Protein AF-A0A0A6RIS5-F1 (afdb_monomer_lite)

Sequence (150 aa):
MKQKAALCVELEQAETVDGLSTVQAAWAEIPPLENADLEAVIEQRFQQACTGDPKLSGEALKNKENLCLRLEILAGIDSPPDAAKARLAYQVARLSAAMGGGDIEESREPQVEAEEIEQSWYLSGAAPSDQTARLEQRFRKACEAFYLRK

Radius of gyration: 16.93 Å; chains: 1; bounding box: 40×28×46 Å

Organism: NCBI:txid1003181

pLDDT: mean 84.95, std 10.78, range [45.94, 94.75]

Secondary structure (DSSP, 8-state):
-HHHHHHHHHHHH-SS-TTHHHHHHHHHHSPPPSSHHHHHHHHHHHHHHHTT-----HHHHHHHHHHHHHHHHHHTPPPPGGGHHHHHHHHHHHHHHHHTTS---TT--HHHHHHHHHHHHHHSPPPPHHHHHHHHHHHHHHHHHHHHT-

Foldseek 3Di:
DVQLLVLLQCLLQDPDCVCVVVSVVSNVPDDADPDPVLSVLSVVSSVCSNVPPNCLDVVLVVLLLVLLLLLCVLLVHDDPPVCPVVNVVVVVVLVVCVVVPDPRVPPPPSVNVNVVSVSSNSSRHHHHPVCRVVSVVSNVVSVVSNVVVD

Structure (mmCIF, N/CA/C/O backbone):
data_AF-A0A0A6RIS5-F1
#
_entry.id   AF-A0A0A6RIS5-F1
#
loop_
_atom_site.group_PDB
_atom_site.id
_atom_site.type_symbol
_atom_site.label_atom_id
_atom_site.label_alt_id
_atom_site.label_comp_id
_atom_site.label_asym_id
_atom_site.label_entity_id
_atom_site.label_seq_id
_atom_site.pdbx_PDB_ins_code
_atom_site.Cartn_x
_atom_site.Cartn_y
_atom_site.Cartn_z
_atom_site.occupancy
_atom_site.B_iso_or_equiv
_atom_site.auth_seq_id
_atom_site.auth_comp_id
_atom_site.auth_asym_id
_atom_site.auth_atom_id
_atom_site.pdbx_PDB_model_num
ATOM 1 N N . MET A 1 1 ? 5.938 0.408 10.611 1.00 84.94 1 MET A N 1
ATOM 2 C CA . MET A 1 1 ? 4.963 1.026 9.678 1.00 84.94 1 MET A CA 1
ATOM 3 C C . MET A 1 1 ? 3.866 0.057 9.235 1.00 84.94 1 MET A C 1
ATOM 5 O O . MET A 1 1 ? 2.700 0.365 9.433 1.00 84.94 1 MET A O 1
ATOM 9 N N . LYS A 1 2 ? 4.209 -1.132 8.714 1.00 88.00 2 LYS A N 1
ATOM 10 C CA . LYS A 1 2 ? 3.240 -2.143 8.245 1.00 88.00 2 LYS A CA 1
ATOM 11 C C . LYS A 1 2 ? 2.093 -2.462 9.219 1.00 88.00 2 LYS A C 1
ATOM 13 O O . LYS A 1 2 ? 0.946 -2.482 8.797 1.00 88.00 2 LYS A O 1
ATOM 18 N N . GLN A 1 3 ? 2.393 -2.691 10.502 1.00 89.31 3 GLN A N 1
ATOM 19 C CA . GLN A 1 3 ? 1.370 -2.997 11.518 1.00 89.31 3 GLN A CA 1
ATOM 20 C C . GLN A 1 3 ? 0.378 -1.841 11.711 1.00 89.31 3 GLN A C 1
ATOM 22 O O . GLN A 1 3 ? -0.824 -2.064 11.661 1.00 89.31 3 GLN A O 1
ATOM 27 N N . LYS A 1 4 ? 0.872 -0.600 11.830 1.00 90.94 4 LYS A N 1
ATOM 28 C CA . LYS A 1 4 ? 0.031 0.607 11.907 1.00 90.94 4 LYS A CA 1
ATOM 29 C C . LYS A 1 4 ? -0.884 0.736 10.687 1.00 90.94 4 LYS A C 1
ATOM 31 O O . LYS A 1 4 ? -2.080 0.948 10.828 1.00 90.94 4 LYS A O 1
ATOM 36 N N . ALA A 1 5 ? -0.336 0.535 9.490 1.00 89.50 5 ALA A N 1
ATOM 37 C CA . ALA A 1 5 ? -1.111 0.615 8.255 1.00 89.50 5 ALA A CA 1
ATOM 38 C C . ALA A 1 5 ? -2.209 -0.457 8.168 1.00 89.50 5 ALA A C 1
ATOM 40 O O . ALA A 1 5 ? -3.272 -0.166 7.628 1.00 89.50 5 ALA A O 1
ATOM 41 N N . ALA A 1 6 ? -1.971 -1.663 8.697 1.00 89.38 6 ALA A N 1
ATOM 42 C CA . ALA A 1 6 ? -2.976 -2.725 8.749 1.00 89.38 6 ALA A CA 1
ATOM 43 C C . ALA A 1 6 ? -4.167 -2.331 9.635 1.00 89.38 6 ALA A C 1
ATOM 45 O O . ALA A 1 6 ? -5.303 -2.424 9.183 1.00 89.38 6 ALA A O 1
ATOM 46 N N . LEU A 1 7 ? -3.907 -1.769 10.823 1.00 90.19 7 LEU A N 1
ATOM 47 C CA . LEU A 1 7 ? -4.963 -1.257 11.706 1.00 90.19 7 LEU A CA 1
ATOM 48 C C . LEU A 1 7 ? -5.786 -0.144 11.039 1.00 90.19 7 LEU A C 1
ATOM 50 O O . LEU A 1 7 ? -7.007 -0.120 11.171 1.00 90.19 7 LEU A O 1
ATOM 54 N N . CYS A 1 8 ? -5.144 0.753 10.279 1.00 89.31 8 CYS A N 1
ATOM 55 C CA . CYS A 1 8 ? -5.871 1.757 9.498 1.00 89.31 8 CYS A CA 1
ATOM 56 C C . CYS A 1 8 ? -6.781 1.111 8.442 1.00 89.31 8 CYS A C 1
ATOM 58 O O . CYS A 1 8 ? -7.925 1.527 8.308 1.00 89.31 8 CYS A O 1
ATOM 60 N N . VAL A 1 9 ? -6.297 0.094 7.716 1.00 87.69 9 VAL A N 1
ATOM 61 C CA . VAL A 1 9 ? -7.106 -0.615 6.706 1.00 87.69 9 VAL A CA 1
ATOM 62 C C . VAL A 1 9 ? -8.310 -1.301 7.345 1.00 87.69 9 VAL A C 1
ATOM 64 O O . VAL A 1 9 ? -9.401 -1.222 6.791 1.00 87.69 9 VAL A O 1
ATOM 67 N N . GLU A 1 10 ? -8.132 -1.939 8.504 1.00 87.00 10 GLU A N 1
ATOM 68 C CA . GLU A 1 10 ? -9.231 -2.581 9.232 1.00 87.00 10 GLU A CA 1
ATOM 69 C C . GLU A 1 10 ? -10.338 -1.579 9.577 1.00 87.00 10 GLU A C 1
ATOM 71 O O . GLU A 1 10 ? -11.505 -1.856 9.318 1.00 87.00 10 GLU A O 1
ATOM 76 N N . LEU A 1 11 ? -9.984 -0.389 10.073 1.00 86.31 11 LEU A N 1
ATOM 77 C CA . LEU A 1 11 ? -10.960 0.665 10.374 1.00 86.31 11 LEU A CA 1
ATOM 78 C C . LEU A 1 11 ? -11.610 1.259 9.121 1.00 86.31 11 LEU A C 1
ATOM 80 O O . LEU A 1 11 ? -12.806 1.525 9.123 1.00 86.31 11 LEU A O 1
ATOM 84 N N . GLU A 1 12 ? -10.843 1.470 8.051 1.00 86.44 12 GLU A N 1
ATOM 85 C CA . GLU A 1 12 ? -11.352 2.037 6.794 1.00 86.44 12 GLU A CA 1
ATOM 86 C C . GLU A 1 12 ? -12.309 1.086 6.058 1.00 86.44 12 GLU A C 1
ATOM 88 O O . GLU A 1 12 ? -13.161 1.539 5.295 1.00 86.44 12 GLU A O 1
ATOM 93 N N . GLN A 1 13 ? -12.150 -0.226 6.254 1.00 82.25 13 GLN A N 1
ATOM 94 C CA . GLN A 1 13 ? -13.008 -1.256 5.666 1.00 82.25 13 GLN A CA 1
ATOM 95 C C . GLN A 1 13 ? -14.146 -1.695 6.592 1.00 82.25 13 GLN A C 1
ATOM 97 O O . GLN A 1 13 ? -15.078 -2.352 6.126 1.00 82.25 13 GLN A O 1
ATOM 102 N N . ALA A 1 14 ? -14.079 -1.361 7.882 1.00 80.94 14 ALA A N 1
ATOM 103 C CA . ALA A 1 14 ? -15.125 -1.688 8.831 1.00 80.94 14 ALA A CA 1
ATOM 104 C C . ALA A 1 14 ? -16.400 -0.896 8.508 1.00 80.94 14 ALA A C 1
ATOM 106 O O . ALA A 1 14 ? -16.425 0.332 8.528 1.00 80.94 14 ALA A O 1
ATOM 107 N N . GLU A 1 15 ? -17.494 -1.612 8.248 1.00 68.12 15 GLU A N 1
ATOM 108 C CA . GLU A 1 15 ? -18.814 -1.006 8.019 1.00 68.12 15 GLU A CA 1
ATOM 109 C C . GLU A 1 15 ? -19.415 -0.417 9.310 1.00 68.12 15 GLU A C 1
ATOM 111 O O . GLU A 1 15 ? -20.351 0.382 9.270 1.00 68.12 15 GLU A O 1
ATOM 116 N N . THR A 1 16 ? -18.870 -0.798 10.469 1.00 67.56 16 THR A N 1
ATOM 117 C CA . THR A 1 16 ? -19.293 -0.349 11.798 1.00 67.56 16 THR A CA 1
ATOM 118 C C . THR A 1 16 ? -18.083 -0.045 12.672 1.00 67.56 16 THR A C 1
ATOM 120 O O . THR A 1 16 ? -17.110 -0.787 12.641 1.00 67.56 16 THR A O 1
ATOM 123 N N . VAL A 1 17 ? -18.181 0.957 13.548 1.00 66.38 17 VAL A N 1
ATOM 124 C CA . VAL A 1 17 ? -17.153 1.271 14.566 1.00 66.38 17 VAL A CA 1
ATOM 125 C C . VAL A 1 17 ? -17.095 0.263 15.732 1.00 66.38 17 VAL A C 1
ATOM 127 O O . VAL A 1 17 ? -16.459 0.523 16.756 1.00 66.38 17 VAL A O 1
ATOM 130 N N . ASP A 1 18 ? -17.769 -0.884 15.609 1.00 68.94 18 ASP A N 1
ATOM 131 C CA . ASP A 1 18 ? -17.708 -1.968 16.589 1.00 68.94 18 ASP A CA 1
ATOM 132 C C . ASP A 1 18 ? -16.286 -2.556 16.590 1.00 68.94 18 ASP A C 1
ATOM 134 O O . ASP A 1 18 ? -15.771 -2.966 15.552 1.00 68.94 18 ASP A O 1
ATOM 138 N N . GLY A 1 19 ? -15.601 -2.500 17.735 1.00 74.81 19 GLY A N 1
ATOM 139 C CA . GLY A 1 19 ? -14.181 -2.865 17.842 1.00 74.81 19 GLY A CA 1
ATOM 140 C C . GLY A 1 19 ? -13.180 -1.710 17.687 1.00 74.81 19 GLY A C 1
ATOM 141 O O . GLY A 1 19 ? -11.978 -1.944 17.823 1.00 74.81 19 GLY A O 1
ATOM 142 N N . LEU A 1 20 ? -13.631 -0.458 17.509 1.00 83.81 20 LEU A N 1
ATOM 143 C CA . LEU A 1 20 ? -12.749 0.723 17.471 1.00 83.81 20 LEU A CA 1
ATOM 144 C C . LEU A 1 20 ? -11.826 0.804 18.700 1.00 83.81 20 LEU A C 1
ATOM 146 O O . LEU A 1 20 ? -10.639 1.095 18.573 1.00 83.81 20 LEU A O 1
ATOM 150 N N . SER A 1 21 ? -12.350 0.504 19.890 1.00 85.00 21 SER A N 1
ATOM 151 C CA . SER A 1 21 ? -11.584 0.487 21.142 1.00 85.00 21 SER A CA 1
ATOM 152 C C . SER A 1 21 ? -10.491 -0.586 21.162 1.00 85.00 21 SER A C 1
ATOM 154 O O . SER A 1 21 ? -9.406 -0.344 21.689 1.00 85.00 21 SER A O 1
ATOM 156 N N . THR A 1 22 ? -10.735 -1.752 20.559 1.00 88.75 22 THR A N 1
ATOM 157 C CA . THR A 1 22 ? -9.733 -2.818 20.411 1.00 88.75 22 THR A CA 1
ATOM 158 C C . THR A 1 22 ? -8.619 -2.391 19.466 1.00 88.75 22 THR A C 1
ATOM 160 O O . THR A 1 22 ? -7.444 -2.556 19.788 1.00 88.75 22 THR A O 1
ATOM 163 N N . VAL A 1 23 ? -8.975 -1.787 18.332 1.00 89.25 23 VAL A N 1
ATOM 164 C CA . VAL A 1 23 ? -7.994 -1.287 17.365 1.00 89.25 23 VAL A CA 1
ATOM 165 C C . VAL A 1 23 ? -7.167 -0.134 17.950 1.00 89.25 23 VAL A C 1
ATOM 167 O O . VAL A 1 23 ? -5.954 -0.095 17.761 1.00 89.25 23 VAL A O 1
ATOM 170 N N . GLN A 1 24 ? -7.779 0.772 18.719 1.00 89.31 24 GLN A N 1
ATOM 171 C CA . GLN A 1 24 ? -7.065 1.842 19.428 1.00 89.31 24 GLN A CA 1
ATOM 172 C C . GLN A 1 24 ? -6.093 1.308 20.485 1.00 89.31 24 GLN A C 1
ATOM 174 O O . GLN A 1 24 ? -4.980 1.821 20.600 1.00 89.31 24 GLN A O 1
ATOM 179 N N . ALA A 1 25 ? -6.478 0.268 21.232 1.00 90.62 25 ALA A N 1
ATOM 180 C CA . ALA A 1 25 ? -5.579 -0.386 22.178 1.00 90.62 25 ALA A CA 1
ATOM 181 C C . ALA A 1 25 ? -4.376 -1.016 21.456 1.00 90.62 25 ALA A C 1
ATOM 183 O O . ALA A 1 25 ? -3.238 -0.755 21.838 1.00 90.62 25 ALA A O 1
ATOM 184 N N . ALA A 1 26 ? -4.620 -1.753 20.366 1.00 91.50 26 ALA A N 1
ATOM 185 C CA . ALA A 1 26 ? -3.557 -2.335 19.549 1.00 91.50 26 ALA A CA 1
ATOM 186 C C . ALA A 1 26 ? -2.639 -1.261 18.939 1.00 91.50 26 ALA A C 1
ATOM 188 O O . ALA A 1 26 ? -1.428 -1.448 18.888 1.00 91.50 26 ALA A O 1
ATOM 189 N N . TRP A 1 27 ? -3.189 -0.119 18.511 1.00 91.56 27 TRP A N 1
ATOM 190 C CA . TRP A 1 27 ? -2.407 1.009 17.998 1.00 91.56 27 TRP A CA 1
ATOM 191 C C . TRP A 1 27 ? -1.454 1.581 19.053 1.00 91.56 27 TRP A C 1
ATOM 193 O O . TRP A 1 27 ? -0.293 1.844 18.746 1.00 91.56 27 TRP A O 1
ATOM 203 N N . ALA A 1 28 ? -1.924 1.739 20.295 1.00 90.94 28 ALA A N 1
ATOM 204 C CA . ALA A 1 28 ? -1.137 2.292 21.396 1.00 90.94 28 ALA A CA 1
ATOM 205 C C . ALA A 1 28 ? 0.052 1.405 21.811 1.00 90.94 28 ALA A C 1
ATOM 207 O O . ALA A 1 28 ? 1.035 1.914 22.348 1.00 90.94 28 ALA A O 1
ATOM 208 N N . GLU A 1 29 ? -0.012 0.096 21.552 1.00 93.50 29 GLU A N 1
ATOM 209 C CA . GLU A 1 29 ? 1.104 -0.827 21.798 1.00 93.50 29 GLU A CA 1
ATOM 210 C C . GLU A 1 29 ? 2.210 -0.727 20.737 1.00 93.50 29 GLU A C 1
ATOM 212 O O . GLU A 1 29 ? 3.334 -1.180 20.969 1.00 93.50 29 GLU A O 1
ATOM 217 N N . ILE A 1 30 ? 1.927 -0.133 19.572 1.00 91.38 30 ILE A N 1
ATOM 218 C CA . ILE A 1 30 ? 2.916 -0.011 18.503 1.00 91.38 30 ILE A CA 1
ATOM 219 C C . ILE A 1 30 ? 3.794 1.220 18.765 1.00 91.38 30 ILE A C 1
ATOM 221 O O . ILE A 1 30 ? 3.279 2.341 18.807 1.00 91.38 30 ILE A O 1
ATOM 225 N N . PRO A 1 31 ? 5.128 1.064 18.861 1.00 90.81 31 PRO A N 1
ATOM 226 C CA . PRO A 1 31 ? 6.017 2.203 19.047 1.00 90.81 31 PRO A CA 1
ATOM 227 C C . PRO A 1 31 ? 5.907 3.207 17.883 1.00 90.81 31 PRO A C 1
ATOM 229 O O . PRO A 1 31 ? 5.591 2.820 16.747 1.00 90.81 31 PRO A O 1
ATOM 232 N N . PRO A 1 32 ? 6.163 4.503 18.140 1.00 89.81 32 PRO A N 1
ATOM 233 C CA . PRO A 1 32 ? 6.229 5.509 17.086 1.00 89.81 32 PRO A CA 1
ATOM 234 C C . PRO A 1 32 ? 7.314 5.156 16.064 1.00 89.81 32 PRO A C 1
ATOM 236 O O . PRO A 1 32 ? 8.322 4.527 16.397 1.00 89.81 32 PRO A O 1
ATOM 239 N N . LEU A 1 33 ? 7.094 5.534 14.805 1.00 88.56 33 LEU A N 1
ATOM 240 C CA . LEU A 1 33 ? 8.103 5.393 13.761 1.00 88.56 33 LEU A CA 1
ATOM 241 C C . LEU A 1 33 ? 9.289 6.321 14.045 1.00 88.56 33 LEU A C 1
ATOM 243 O O . LEU A 1 33 ? 9.129 7.403 14.601 1.00 88.56 33 LEU A O 1
ATOM 247 N N . GLU A 1 34 ? 10.481 5.913 13.608 1.00 89.12 34 GLU A N 1
ATOM 248 C CA . GLU A 1 34 ? 11.698 6.727 13.743 1.00 89.12 34 GLU A CA 1
ATOM 249 C C . GLU A 1 34 ? 11.606 8.045 12.959 1.00 89.12 34 GLU A C 1
ATOM 251 O O . GLU A 1 34 ? 12.199 9.051 13.342 1.00 89.12 34 GLU A O 1
ATOM 256 N N . ASN A 1 35 ? 10.838 8.048 11.867 1.00 89.50 35 ASN A N 1
ATOM 257 C CA . ASN A 1 35 ? 10.579 9.230 11.060 1.00 89.50 35 ASN A CA 1
ATOM 258 C C . ASN A 1 35 ? 9.281 9.915 11.520 1.00 89.50 35 ASN A C 1
ATOM 260 O O . ASN A 1 35 ? 8.187 9.374 11.338 1.00 89.50 35 ASN A O 1
ATOM 264 N N . ALA A 1 36 ? 9.423 11.115 12.086 1.00 90.38 36 ALA A N 1
ATOM 265 C CA . ALA A 1 36 ? 8.320 11.893 12.642 1.00 90.38 36 ALA A CA 1
ATOM 266 C C . ALA A 1 36 ? 7.299 12.350 11.586 1.00 90.38 36 ALA A C 1
ATOM 268 O O . ALA A 1 36 ? 6.106 12.375 11.876 1.00 90.38 36 ALA A O 1
ATOM 269 N N . ASP A 1 37 ? 7.735 12.664 10.363 1.00 90.31 37 ASP A N 1
ATOM 270 C CA . ASP A 1 37 ? 6.830 13.051 9.276 1.00 90.31 37 ASP A CA 1
ATOM 271 C C . ASP A 1 37 ? 5.946 11.870 8.861 1.00 90.31 37 ASP A C 1
ATOM 273 O O . ASP A 1 37 ? 4.729 11.999 8.724 1.00 90.31 37 ASP A O 1
ATOM 277 N N . LEU A 1 38 ? 6.548 10.683 8.726 1.00 88.94 38 LEU A N 1
ATOM 278 C CA . LEU A 1 38 ? 5.814 9.457 8.415 1.00 88.94 38 LEU A CA 1
ATOM 279 C C . LEU A 1 38 ? 4.866 9.050 9.552 1.00 88.94 38 LEU A C 1
ATOM 281 O O . LEU A 1 38 ? 3.766 8.565 9.279 1.00 88.94 38 LEU A O 1
ATOM 285 N N . GLU A 1 39 ? 5.278 9.243 10.809 1.00 92.19 39 GLU A N 1
ATOM 286 C CA . GLU A 1 39 ? 4.430 9.028 11.987 1.00 92.19 39 GLU A CA 1
ATOM 287 C C . GLU A 1 39 ? 3.216 9.967 11.976 1.00 92.19 39 GLU A C 1
ATOM 289 O O . GLU A 1 39 ? 2.088 9.506 12.126 1.00 92.19 39 GLU A O 1
ATOM 294 N N . ALA A 1 40 ? 3.421 11.259 11.718 1.00 92.06 40 ALA A N 1
ATOM 295 C CA . ALA A 1 40 ? 2.335 12.233 11.677 1.00 92.06 40 ALA A CA 1
ATOM 296 C C . ALA A 1 40 ? 1.307 11.906 10.580 1.00 92.06 40 ALA A C 1
ATOM 298 O O . ALA A 1 40 ? 0.100 11.995 10.807 1.00 92.06 40 ALA A O 1
ATOM 299 N N . VAL A 1 41 ? 1.765 11.480 9.397 1.00 91.62 41 VAL A N 1
ATOM 300 C CA . VAL A 1 41 ? 0.867 11.128 8.283 1.00 91.62 41 VAL A CA 1
ATOM 301 C C . VAL A 1 41 ? 0.061 9.864 8.603 1.00 91.62 41 VAL A C 1
ATOM 303 O O . VAL A 1 41 ? -1.148 9.822 8.361 1.00 91.62 41 VAL A O 1
ATOM 306 N N . ILE A 1 42 ? 0.700 8.823 9.150 1.00 90.00 42 ILE A N 1
ATOM 307 C CA . ILE A 1 42 ? -0.001 7.571 9.470 1.00 90.00 42 ILE A CA 1
ATOM 308 C C . ILE A 1 42 ? -0.954 7.741 10.659 1.00 90.00 42 ILE A C 1
ATOM 310 O O . ILE A 1 42 ? -2.035 7.153 10.654 1.00 90.00 42 ILE A O 1
ATOM 314 N N . GLU A 1 43 ? -0.602 8.582 11.634 1.00 91.62 43 GLU A N 1
ATOM 315 C CA . GLU A 1 43 ? -1.478 8.961 12.742 1.00 91.62 43 GLU A CA 1
ATOM 316 C C . GLU A 1 43 ? -2.691 9.752 12.246 1.00 91.62 43 GLU A C 1
ATOM 318 O O . GLU A 1 43 ? -3.823 9.438 12.615 1.00 91.62 43 GLU A O 1
ATOM 323 N N . GLN A 1 44 ? -2.490 10.719 11.346 1.00 89.81 44 GLN A N 1
ATOM 324 C CA . GLN A 1 44 ? -3.590 11.465 10.738 1.00 89.81 44 GLN A CA 1
ATOM 325 C C . GLN A 1 44 ? -4.566 10.528 10.015 1.00 89.81 44 GLN A C 1
ATOM 327 O O . GLN A 1 44 ? -5.781 10.656 10.178 1.00 89.81 44 GLN A O 1
ATOM 332 N N . ARG A 1 45 ? -4.048 9.558 9.251 1.00 88.56 45 ARG A N 1
ATOM 333 C CA . ARG A 1 45 ? -4.872 8.535 8.591 1.00 88.56 45 ARG A CA 1
ATOM 334 C C . ARG A 1 45 ? -5.663 7.707 9.606 1.00 88.56 45 ARG A C 1
ATOM 336 O O . ARG A 1 45 ? -6.854 7.479 9.410 1.00 88.56 45 ARG A O 1
ATOM 343 N N . PHE A 1 46 ? -5.024 7.284 10.695 1.00 89.31 46 PHE A N 1
ATOM 344 C CA . PHE A 1 46 ? -5.678 6.520 11.756 1.00 89.31 46 PHE A CA 1
ATOM 345 C C . PHE A 1 46 ? -6.821 7.304 12.414 1.00 89.31 46 PHE A C 1
ATOM 347 O O . PHE A 1 46 ? -7.926 6.785 12.570 1.00 89.31 46 PHE A O 1
ATOM 354 N N . GLN A 1 47 ? -6.584 8.577 12.745 1.00 88.62 47 GLN A N 1
ATOM 355 C CA . GLN A 1 47 ? -7.599 9.462 13.318 1.00 88.62 47 GLN A CA 1
ATOM 356 C C . GLN A 1 47 ? -8.785 9.659 12.367 1.00 88.62 47 GLN A C 1
ATOM 358 O O . GLN A 1 47 ? -9.933 9.576 12.803 1.00 88.62 47 GLN A O 1
ATOM 363 N N . GLN A 1 48 ? -8.528 9.856 11.070 1.00 86.00 48 GLN A N 1
ATOM 364 C CA . GLN A 1 48 ? -9.584 9.958 10.057 1.00 86.00 48 GLN A CA 1
ATOM 365 C C . GLN A 1 48 ? -10.434 8.683 9.999 1.00 86.00 48 GLN A C 1
ATOM 367 O O . GLN A 1 48 ? -11.664 8.767 10.047 1.00 86.00 48 GLN A O 1
ATOM 372 N N . ALA A 1 49 ? -9.794 7.511 9.994 1.00 85.06 49 ALA A N 1
ATOM 373 C CA . ALA A 1 49 ? -10.490 6.228 10.014 1.00 85.06 49 ALA A CA 1
ATOM 374 C C . ALA A 1 49 ? -11.344 6.050 11.287 1.00 85.06 49 ALA A C 1
ATOM 376 O O . ALA A 1 49 ? -12.483 5.596 11.209 1.00 85.06 49 ALA A O 1
ATOM 377 N N . CYS A 1 50 ? -10.854 6.499 12.450 1.00 84.06 50 CYS A N 1
ATOM 378 C CA . CYS A 1 50 ? -11.613 6.476 13.706 1.00 84.06 50 CYS A CA 1
ATOM 379 C C . CYS A 1 50 ? -12.862 7.372 13.674 1.00 84.06 50 CYS A C 1
ATOM 381 O O . CYS A 1 50 ? -13.855 7.064 14.332 1.00 84.06 50 CYS A O 1
ATOM 383 N N . THR A 1 51 ? -12.819 8.490 12.941 1.00 82.50 51 THR A N 1
ATOM 384 C CA . THR A 1 51 ? -13.960 9.416 12.820 1.00 82.50 51 THR A CA 1
ATOM 385 C C . THR A 1 51 ? -15.051 8.944 11.856 1.00 82.50 51 THR A C 1
ATOM 387 O O . THR A 1 51 ? -16.092 9.591 11.771 1.00 82.50 51 THR A O 1
ATOM 390 N N . GLY A 1 52 ? -14.854 7.809 11.173 1.00 64.81 52 GLY A N 1
ATOM 391 C CA . GLY A 1 52 ? -15.870 7.214 10.307 1.00 64.81 52 GLY A CA 1
ATOM 392 C C . GLY A 1 52 ? -16.083 7.963 8.991 1.00 64.81 52 GLY A C 1
ATOM 393 O O . GLY A 1 52 ? -17.190 7.927 8.461 1.00 64.81 52 GLY A O 1
ATOM 394 N N . ASP A 1 53 ? -15.050 8.624 8.457 1.00 60.44 53 ASP A N 1
ATOM 395 C CA . ASP A 1 53 ? -15.017 9.082 7.059 1.00 60.44 53 ASP A CA 1
ATOM 396 C C . ASP A 1 53 ? -14.269 8.022 6.222 1.00 60.44 53 ASP A C 1
ATOM 398 O O . ASP A 1 53 ? -13.059 8.145 5.998 1.00 60.44 53 ASP A O 1
ATOM 402 N N . PRO A 1 54 ? -14.925 6.914 5.813 1.00 58.34 54 PRO A N 1
ATOM 403 C CA . PRO A 1 54 ? -14.282 5.887 5.015 1.00 58.34 54 PRO A CA 1
ATOM 404 C C . PRO A 1 54 ? -14.046 6.436 3.611 1.00 58.34 54 PRO A C 1
ATOM 406 O O . PRO A 1 54 ? -14.916 6.401 2.739 1.00 58.34 54 PRO A O 1
ATOM 409 N N . LYS A 1 55 ? -12.832 6.913 3.346 1.00 58.69 55 LYS A N 1
ATOM 410 C CA . LYS A 1 55 ? -12.390 7.185 1.976 1.00 58.69 55 LYS A CA 1
ATOM 411 C C . LYS A 1 55 ? -11.960 5.891 1.300 1.00 58.69 55 LYS A C 1
ATOM 413 O O . LYS A 1 55 ? -10.806 5.736 0.906 1.00 58.69 55 LYS A O 1
ATOM 418 N N . LEU A 1 56 ? -12.918 4.992 1.074 1.00 64.69 56 LEU A N 1
ATOM 419 C CA . LEU A 1 56 ? -12.818 4.014 -0.008 1.00 64.69 56 LEU A CA 1
ATOM 420 C C . LEU A 1 56 ? -12.912 4.782 -1.334 1.00 64.69 56 LEU A C 1
ATOM 422 O O . LEU A 1 56 ? -13.937 4.792 -2.011 1.00 64.69 56 LEU A O 1
ATOM 426 N N . SER A 1 57 ? -11.850 5.512 -1.678 1.00 67.50 57 SER A N 1
ATOM 427 C CA . SER A 1 57 ? -11.779 6.252 -2.932 1.00 67.50 57 SER A CA 1
ATOM 428 C C . SER A 1 57 ? -11.229 5.341 -4.022 1.00 67.50 57 SER A C 1
ATOM 430 O O . SER A 1 57 ? -10.227 4.645 -3.838 1.00 67.50 57 SER A O 1
ATOM 432 N N . GLY A 1 58 ? -11.826 5.415 -5.213 1.00 75.44 58 GLY A N 1
ATOM 433 C CA . GLY A 1 58 ? -11.233 4.832 -6.417 1.00 75.44 58 GLY A CA 1
ATOM 434 C C . GLY A 1 58 ? -9.822 5.370 -6.702 1.00 75.44 58 GLY A C 1
ATOM 435 O O . GLY A 1 58 ? -9.058 4.733 -7.422 1.00 75.44 58 GLY A O 1
ATOM 436 N N . GLU A 1 59 ? -9.441 6.510 -6.120 1.00 82.00 59 GLU A N 1
ATOM 437 C CA . GLU A 1 59 ? -8.076 7.041 -6.169 1.00 82.00 59 GLU A CA 1
ATOM 438 C C . GLU A 1 59 ? -7.094 6.214 -5.334 1.00 82.00 59 GLU A C 1
ATOM 440 O O . GLU A 1 59 ? -5.991 5.947 -5.805 1.00 82.00 59 GLU A O 1
ATOM 445 N N . ALA A 1 60 ? -7.490 5.746 -4.144 1.00 83.75 60 ALA A N 1
ATOM 446 C CA . ALA A 1 60 ? -6.646 4.894 -3.303 1.00 83.75 60 ALA A CA 1
ATOM 447 C C . ALA A 1 60 ? -6.370 3.548 -3.988 1.00 83.75 60 ALA A C 1
ATOM 449 O O . ALA A 1 60 ? -5.236 3.062 -3.988 1.00 83.75 60 ALA A O 1
ATOM 450 N N . LEU A 1 61 ? -7.391 2.999 -4.655 1.00 87.50 61 LEU A N 1
ATOM 451 C CA . LEU A 1 61 ? -7.258 1.809 -5.488 1.00 87.50 61 LEU A CA 1
ATOM 452 C C . LEU A 1 61 ? -6.247 2.026 -6.622 1.00 87.50 61 LEU A C 1
ATOM 454 O O . LEU A 1 61 ? -5.251 1.307 -6.698 1.00 87.50 61 LEU A O 1
ATOM 458 N N . LYS A 1 62 ? -6.460 3.054 -7.455 1.00 88.56 62 LYS A N 1
ATOM 459 C CA . LYS A 1 62 ? -5.565 3.379 -8.579 1.00 88.56 62 LYS A CA 1
ATOM 460 C C . LYS A 1 62 ? -4.135 3.637 -8.116 1.00 88.56 62 LYS A C 1
ATOM 462 O O . LYS A 1 62 ? -3.188 3.227 -8.786 1.00 88.56 62 LYS A O 1
ATOM 467 N N . ASN A 1 63 ? -3.969 4.299 -6.970 1.00 90.25 63 ASN A N 1
ATOM 468 C CA . ASN A 1 63 ? -2.656 4.546 -6.395 1.00 90.25 63 ASN A CA 1
ATOM 469 C C . ASN A 1 63 ? -1.966 3.230 -6.019 1.00 90.25 63 ASN A C 1
ATOM 471 O O . ASN A 1 63 ? -0.844 2.979 -6.449 1.00 90.25 63 ASN A O 1
ATOM 475 N N . LYS A 1 64 ? -2.652 2.335 -5.298 1.00 91.44 64 LYS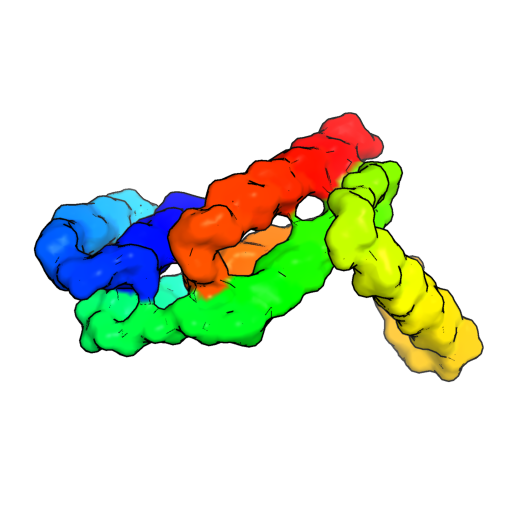 A N 1
ATOM 476 C CA . LYS A 1 64 ? -2.118 1.010 -4.941 1.00 91.44 64 LYS A CA 1
ATOM 477 C C . LYS A 1 64 ? -1.795 0.153 -6.168 1.00 91.44 64 LYS A C 1
ATOM 479 O O . LYS A 1 64 ? -0.766 -0.523 -6.183 1.00 91.44 64 LYS A O 1
ATOM 484 N N . GLU A 1 65 ? -2.619 0.204 -7.212 1.00 92.88 65 GLU A N 1
ATOM 485 C CA . GLU A 1 65 ? -2.337 -0.462 -8.489 1.00 92.88 65 GLU A CA 1
ATOM 486 C C . GLU A 1 65 ? -1.067 0.075 -9.155 1.00 92.88 65 GLU A C 1
ATOM 488 O O . GLU A 1 65 ? -0.252 -0.712 -9.645 1.00 92.88 65 GLU A O 1
ATOM 493 N N . ASN A 1 66 ? -0.884 1.398 -9.143 1.00 92.62 66 ASN A N 1
ATOM 494 C CA . ASN A 1 66 ? 0.30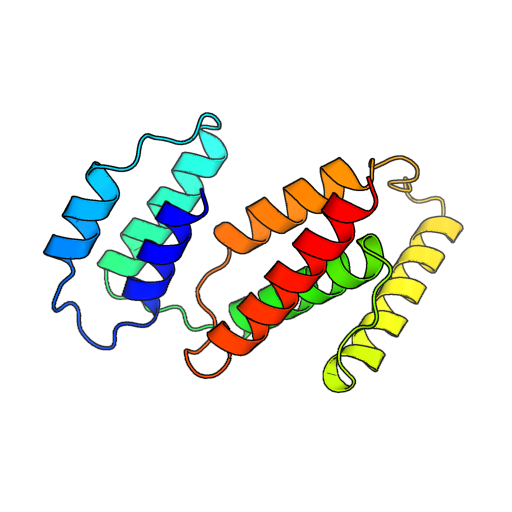5 2.052 -9.677 1.00 92.62 66 ASN A CA 1
ATOM 495 C C . ASN A 1 66 ? 1.563 1.689 -8.874 1.00 92.62 66 ASN A C 1
ATOM 497 O O . ASN A 1 66 ? 2.582 1.345 -9.465 1.00 92.62 66 ASN A O 1
ATOM 501 N N . LEU A 1 67 ? 1.481 1.678 -7.541 1.00 94.25 67 LEU A N 1
ATOM 502 C CA . LEU A 1 67 ? 2.582 1.265 -6.667 1.00 94.25 67 LEU A CA 1
ATOM 503 C C . LEU A 1 67 ? 2.999 -0.191 -6.927 1.00 94.25 67 LEU A C 1
ATOM 505 O O . LEU A 1 67 ? 4.188 -0.463 -7.089 1.00 94.25 67 LEU A O 1
ATOM 509 N N . CYS A 1 68 ? 2.032 -1.111 -7.056 1.00 94.75 68 CYS A N 1
ATOM 510 C CA . CYS A 1 68 ? 2.317 -2.497 -7.448 1.00 94.75 68 CYS A CA 1
ATOM 511 C C . CYS A 1 68 ? 3.033 -2.553 -8.801 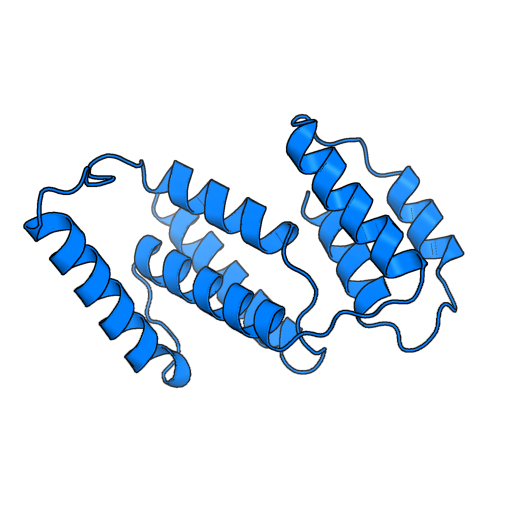1.00 94.75 68 CYS A C 1
ATOM 513 O O . CYS A 1 68 ? 4.042 -3.238 -8.937 1.00 94.75 68 CYS A O 1
ATOM 515 N N . LEU A 1 69 ? 2.529 -1.816 -9.795 1.00 94.56 69 LEU A N 1
ATOM 516 C CA . LEU A 1 69 ? 3.110 -1.772 -11.134 1.00 94.56 69 LEU A CA 1
ATOM 517 C C . LEU A 1 69 ? 4.567 -1.288 -11.114 1.00 94.56 69 LEU A C 1
ATOM 519 O O . LEU A 1 69 ? 5.430 -1.902 -11.740 1.00 94.56 69 LEU A O 1
ATOM 523 N N . ARG A 1 70 ? 4.845 -0.194 -10.400 1.00 93.12 70 ARG A N 1
ATOM 524 C CA . ARG A 1 70 ? 6.194 0.373 -10.282 1.00 93.12 70 ARG A CA 1
ATOM 525 C C . ARG A 1 70 ? 7.159 -0.628 -9.654 1.00 93.12 70 ARG A C 1
ATOM 527 O O . ARG A 1 70 ? 8.229 -0.871 -10.211 1.00 93.12 70 ARG A O 1
ATOM 534 N N . LEU A 1 71 ? 6.750 -1.276 -8.564 1.00 93.94 71 LEU A N 1
ATOM 535 C CA . LEU A 1 71 ? 7.581 -2.268 -7.887 1.00 93.94 71 LEU A CA 1
ATOM 536 C C . LEU A 1 71 ? 7.802 -3.530 -8.733 1.00 93.94 71 LEU A C 1
ATOM 538 O O . LEU A 1 71 ? 8.907 -4.059 -8.762 1.00 93.94 71 LEU A O 1
ATOM 542 N N . GLU A 1 72 ? 6.791 -3.990 -9.477 1.00 94.50 72 GLU A N 1
ATOM 543 C CA . GLU A 1 72 ? 6.918 -5.108 -10.426 1.00 94.50 72 GLU A CA 1
ATOM 544 C C . GLU A 1 72 ? 7.968 -4.807 -11.515 1.00 94.50 72 GLU A C 1
ATOM 546 O O . GLU A 1 72 ? 8.732 -5.691 -11.914 1.00 94.50 72 GLU A O 1
ATOM 551 N N . ILE A 1 73 ? 8.032 -3.557 -11.991 1.00 92.12 73 ILE A N 1
ATOM 552 C CA . ILE A 1 73 ? 9.039 -3.106 -12.961 1.00 92.12 73 ILE A CA 1
ATOM 553 C C . ILE A 1 73 ? 10.431 -3.062 -12.324 1.00 92.12 73 ILE A C 1
ATOM 555 O O . ILE A 1 73 ? 11.379 -3.534 -12.950 1.00 92.12 73 ILE A O 1
ATOM 559 N N . LEU A 1 74 ? 10.556 -2.537 -11.100 1.00 90.94 74 LEU A N 1
ATOM 560 C CA . LEU A 1 74 ? 11.824 -2.499 -10.359 1.00 90.94 74 LEU A CA 1
ATOM 561 C C . LEU A 1 74 ? 12.364 -3.898 -10.052 1.00 90.94 74 LEU A C 1
ATOM 563 O O . LEU A 1 74 ? 13.543 -4.170 -10.269 1.00 90.94 74 LEU A O 1
ATOM 567 N N . ALA A 1 75 ? 11.496 -4.810 -9.615 1.00 91.75 75 ALA A N 1
ATOM 568 C CA . ALA A 1 75 ? 11.833 -6.211 -9.380 1.00 91.75 75 ALA A CA 1
ATOM 569 C C . ALA A 1 75 ? 12.190 -6.959 -10.680 1.00 91.75 75 ALA A C 1
ATOM 571 O O . ALA A 1 75 ? 12.908 -7.962 -10.662 1.00 91.75 75 ALA A O 1
ATOM 572 N N . GLY A 1 76 ? 11.713 -6.469 -11.830 1.00 90.00 76 GLY A N 1
ATOM 573 C CA . GLY A 1 76 ? 11.893 -7.114 -13.128 1.00 90.00 76 GLY A CA 1
ATOM 574 C C . GLY A 1 76 ? 11.012 -8.350 -13.320 1.00 90.00 76 GLY A C 1
ATOM 575 O O . GLY A 1 76 ? 11.394 -9.249 -14.062 1.00 90.00 76 GLY A O 1
ATOM 576 N N . ILE A 1 77 ? 9.852 -8.398 -12.660 1.00 92.75 77 ILE A N 1
ATOM 577 C CA . ILE A 1 77 ? 8.852 -9.465 -12.818 1.00 92.75 77 ILE A CA 1
ATOM 578 C C . ILE A 1 77 ? 7.704 -9.010 -13.720 1.00 92.75 77 ILE A C 1
ATOM 580 O O . ILE A 1 77 ? 7.484 -7.808 -13.899 1.00 92.75 77 ILE A O 1
ATOM 584 N N . ASP A 1 78 ? 6.947 -9.959 -14.268 1.00 89.69 78 ASP A N 1
ATOM 585 C CA . ASP A 1 78 ? 5.758 -9.662 -15.065 1.00 89.69 78 ASP A CA 1
ATOM 586 C C . ASP A 1 78 ? 4.617 -9.076 -14.226 1.00 89.69 78 ASP A C 1
ATOM 588 O O . ASP A 1 78 ? 4.281 -9.570 -13.145 1.00 89.69 78 ASP A O 1
ATOM 592 N N . SER A 1 79 ? 3.992 -8.032 -14.773 1.00 89.50 79 SER A N 1
ATOM 593 C CA . SER A 1 79 ? 2.732 -7.485 -14.268 1.00 89.50 79 SER A CA 1
ATOM 594 C C . SER A 1 79 ? 1.554 -8.361 -14.707 1.00 89.50 79 SER A C 1
ATOM 596 O O . SER A 1 79 ? 1.618 -8.987 -15.769 1.00 89.50 79 SER A O 1
ATOM 598 N N . PRO A 1 80 ? 0.443 -8.396 -13.951 1.00 89.50 80 PRO A N 1
ATOM 599 C CA . PRO A 1 80 ? -0.758 -9.106 -14.385 1.00 89.50 80 PRO A CA 1
ATOM 600 C C . PRO A 1 80 ? -1.291 -8.553 -15.722 1.00 89.50 80 PRO A C 1
ATOM 602 O O . PRO A 1 80 ? -1.061 -7.381 -16.033 1.00 89.50 80 PRO A O 1
ATOM 605 N N . PRO A 1 81 ? -2.060 -9.348 -16.494 1.00 87.06 81 PRO A N 1
ATOM 606 C CA . PRO A 1 81 ? -2.502 -8.976 -17.846 1.00 87.06 81 PRO A CA 1
ATOM 607 C C . PRO A 1 81 ? -3.308 -7.670 -17.880 1.00 87.06 81 PRO A C 1
ATOM 609 O O . PRO A 1 81 ? -3.170 -6.864 -18.795 1.00 87.06 81 PRO A O 1
ATOM 612 N N . ASP A 1 82 ? -4.089 -7.434 -16.833 1.00 86.81 82 ASP A N 1
ATOM 613 C CA . ASP A 1 82 ? -4.884 -6.227 -16.611 1.00 86.81 82 ASP A CA 1
ATOM 614 C C . ASP A 1 82 ? -4.020 -4.950 -16.483 1.00 86.81 82 ASP A C 1
ATOM 616 O O . ASP A 1 82 ? -4.403 -3.872 -16.927 1.00 86.81 82 ASP A O 1
ATOM 620 N N . ALA A 1 83 ? -2.788 -5.083 -15.980 1.00 89.44 83 ALA A N 1
ATOM 621 C CA . ALA A 1 83 ? -1.836 -3.985 -15.819 1.00 89.44 83 ALA A CA 1
ATOM 622 C C . ALA A 1 83 ? -0.842 -3.852 -16.991 1.00 89.44 83 ALA A C 1
ATOM 624 O O . ALA A 1 83 ? -0.027 -2.930 -16.994 1.00 89.44 83 ALA A O 1
ATOM 625 N N . ALA A 1 84 ? -0.896 -4.719 -18.011 1.00 88.75 84 ALA A N 1
ATOM 626 C CA . ALA A 1 84 ? 0.089 -4.737 -19.099 1.00 88.75 84 ALA A CA 1
ATOM 627 C C . ALA A 1 84 ? 0.141 -3.415 -19.888 1.00 88.75 84 ALA A C 1
ATOM 629 O O . ALA A 1 84 ? 1.221 -2.909 -20.198 1.00 88.75 84 ALA A O 1
ATOM 630 N N . LYS A 1 85 ? -1.024 -2.809 -20.165 1.00 90.12 85 LYS A N 1
ATOM 631 C CA . LYS A 1 85 ? -1.097 -1.499 -20.837 1.00 90.12 85 LYS A CA 1
ATOM 632 C C . LYS A 1 85 ? -0.501 -0.386 -19.974 1.00 90.12 85 LYS A C 1
ATOM 634 O O . LYS A 1 85 ? 0.245 0.444 -20.486 1.00 90.12 85 LYS A O 1
ATOM 639 N N . ALA A 1 86 ? -0.803 -0.390 -18.675 1.00 90.62 86 ALA A N 1
ATOM 640 C CA . ALA A 1 86 ? -0.270 0.586 -17.730 1.00 90.62 86 ALA A CA 1
ATOM 641 C C . ALA A 1 86 ? 1.254 0.449 -17.586 1.00 90.62 86 ALA A C 1
ATOM 643 O O . ALA A 1 86 ? 1.960 1.455 -17.581 1.00 90.62 86 ALA A O 1
ATOM 644 N N . ARG A 1 87 ? 1.767 -0.790 -17.564 1.00 91.81 87 ARG A N 1
ATOM 645 C CA . ARG A 1 87 ? 3.206 -1.087 -17.554 1.00 91.81 87 ARG A CA 1
ATOM 646 C C . ARG A 1 87 ? 3.910 -0.460 -18.746 1.00 91.81 87 ARG A C 1
ATOM 648 O O . ARG A 1 87 ? 4.887 0.262 -18.566 1.00 91.81 87 ARG A O 1
ATOM 655 N N . LEU A 1 88 ? 3.394 -0.713 -19.949 1.00 91.19 88 LEU A N 1
ATOM 656 C CA . LEU A 1 88 ? 3.963 -0.170 -21.178 1.00 91.19 88 LEU A CA 1
ATOM 657 C C . LEU A 1 88 ? 3.934 1.362 -21.166 1.00 91.19 88 LEU A C 1
ATOM 659 O O . LEU A 1 88 ? 4.951 1.989 -21.446 1.00 91.19 88 LEU A O 1
ATOM 663 N N . ALA A 1 89 ? 2.801 1.964 -20.792 1.00 90.62 89 ALA A N 1
ATOM 664 C CA . ALA A 1 89 ? 2.672 3.416 -20.701 1.00 90.62 89 ALA A CA 1
ATOM 665 C C . ALA A 1 89 ? 3.697 4.027 -19.731 1.00 90.62 89 ALA A C 1
ATOM 667 O O . ALA A 1 89 ? 4.341 5.018 -20.067 1.00 90.62 89 ALA A O 1
ATOM 668 N N . TYR A 1 90 ? 3.900 3.409 -18.564 1.00 90.12 90 TYR A N 1
ATOM 669 C CA . TYR A 1 90 ? 4.886 3.862 -17.585 1.00 90.12 90 TYR A CA 1
ATOM 670 C C . TYR A 1 90 ? 6.325 3.733 -18.105 1.00 90.12 90 TYR A C 1
ATOM 672 O O . TYR A 1 90 ? 7.114 4.666 -17.977 1.00 90.12 90 TYR A O 1
ATOM 680 N N . GLN A 1 91 ? 6.673 2.611 -18.742 1.00 88.56 91 GLN A N 1
ATOM 681 C CA . GLN A 1 91 ? 8.008 2.414 -19.318 1.00 88.56 91 GLN A CA 1
ATOM 682 C C . GLN A 1 91 ? 8.307 3.416 -20.442 1.00 88.56 91 GLN A C 1
ATOM 684 O O . GLN A 1 91 ? 9.418 3.941 -20.508 1.00 88.56 91 GLN A O 1
ATOM 689 N N . VAL A 1 92 ? 7.316 3.720 -21.287 1.00 89.31 92 VAL A N 1
ATOM 690 C CA . VAL A 1 92 ? 7.433 4.757 -22.324 1.00 89.31 92 VAL A CA 1
ATOM 691 C C . VAL A 1 92 ? 7.602 6.134 -21.689 1.00 89.31 92 VAL A C 1
ATOM 693 O O . VAL A 1 92 ? 8.521 6.851 -22.068 1.00 89.31 92 VAL A O 1
ATOM 696 N N . ALA A 1 93 ? 6.783 6.487 -20.693 1.00 86.75 93 ALA A N 1
ATOM 697 C CA . ALA A 1 93 ? 6.893 7.767 -19.995 1.00 86.75 93 ALA A CA 1
ATOM 698 C C . ALA A 1 93 ? 8.280 7.953 -19.361 1.00 86.75 93 ALA A C 1
ATOM 700 O O . ALA A 1 93 ? 8.885 9.013 -19.503 1.00 86.75 93 ALA A O 1
ATOM 701 N N . ARG A 1 94 ? 8.817 6.899 -18.734 1.00 83.69 94 ARG A N 1
ATOM 702 C CA . ARG A 1 94 ? 10.153 6.912 -18.129 1.00 83.69 94 ARG A CA 1
ATOM 703 C C . ARG A 1 94 ? 11.259 7.083 -19.173 1.00 83.69 94 ARG A C 1
ATOM 705 O O . ARG A 1 94 ? 12.184 7.856 -18.953 1.00 83.69 94 ARG A O 1
ATOM 712 N N . LEU A 1 95 ? 11.143 6.421 -20.328 1.00 84.56 95 LEU A N 1
ATOM 713 C CA . LEU A 1 95 ? 12.079 6.593 -21.445 1.00 84.56 95 LEU A CA 1
ATOM 714 C C . LEU A 1 95 ? 12.005 8.005 -22.049 1.00 84.56 95 LEU A C 1
ATOM 716 O O . LEU A 1 95 ? 13.035 8.598 -22.353 1.00 84.56 95 LEU A O 1
ATOM 720 N N . SER A 1 96 ? 10.802 8.556 -22.217 1.00 84.19 96 SER A N 1
ATOM 721 C CA . SER A 1 96 ? 10.610 9.918 -22.723 1.00 84.19 96 SER A CA 1
ATOM 722 C C . SER A 1 96 ? 11.163 10.971 -21.765 1.00 84.19 96 SER A C 1
ATOM 724 O O . SER A 1 96 ? 11.798 11.916 -22.225 1.00 84.19 96 SER A O 1
ATOM 726 N N . ALA A 1 97 ? 10.970 10.794 -20.454 1.00 80.50 97 ALA A N 1
ATOM 727 C CA . ALA A 1 97 ? 11.570 11.651 -19.434 1.00 80.50 97 ALA A CA 1
ATOM 728 C C . ALA A 1 97 ? 13.104 11.593 -19.497 1.00 80.50 97 ALA A C 1
ATOM 730 O O . ALA A 1 97 ? 13.747 12.639 -19.525 1.00 80.50 97 ALA A O 1
ATOM 731 N N . ALA A 1 98 ? 13.671 10.388 -19.643 1.00 78.12 98 ALA A N 1
ATOM 732 C CA . ALA A 1 98 ? 15.109 10.198 -19.808 1.00 78.12 98 ALA A CA 1
ATOM 733 C C . ALA A 1 98 ? 15.669 10.898 -21.065 1.00 78.12 98 ALA A C 1
ATOM 735 O O . ALA A 1 98 ? 16.701 11.554 -21.029 1.00 78.12 98 ALA A O 1
ATOM 736 N N . MET A 1 99 ? 14.966 10.819 -22.194 1.00 78.69 99 MET A N 1
ATOM 737 C CA . MET A 1 99 ? 15.396 11.452 -23.449 1.00 78.69 99 MET A CA 1
ATOM 738 C C . MET A 1 99 ? 15.215 12.981 -23.469 1.00 78.69 99 MET A C 1
ATOM 740 O O . MET A 1 99 ? 15.842 13.660 -24.280 1.00 78.69 99 MET A O 1
ATOM 744 N N . GLY A 1 100 ? 14.331 13.525 -22.626 1.00 76.00 100 GLY A N 1
ATOM 745 C CA . GLY A 1 100 ? 13.966 14.944 -22.599 1.00 76.00 100 GLY A CA 1
ATOM 746 C C . GLY A 1 100 ? 14.934 15.852 -21.839 1.00 76.00 100 GLY A C 1
ATOM 747 O O . GLY A 1 100 ? 14.703 17.058 -21.801 1.00 76.00 100 GLY A O 1
ATOM 748 N N . GLY A 1 101 ? 15.984 15.301 -21.219 1.00 60.97 101 GLY A N 1
ATOM 749 C CA . GLY A 1 101 ? 16.977 16.065 -20.455 1.00 60.97 101 GLY A CA 1
ATOM 750 C C . GLY A 1 101 ? 16.428 16.774 -19.212 1.00 60.97 101 GLY A C 1
ATOM 751 O O . GLY A 1 101 ? 17.157 17.544 -18.594 1.00 60.97 101 GLY A O 1
ATOM 752 N N . GLY A 1 102 ? 15.162 16.539 -18.843 1.00 56.12 102 GLY A N 1
ATOM 753 C CA . GLY A 1 102 ? 14.708 16.840 -17.488 1.00 56.12 102 GLY A CA 1
ATOM 754 C C . GLY A 1 102 ? 15.524 15.976 -16.548 1.00 56.12 102 GLY A C 1
ATOM 755 O O . GLY A 1 102 ? 15.758 14.829 -16.921 1.00 56.12 102 GLY A O 1
ATOM 756 N N . ASP A 1 103 ? 15.988 16.539 -15.424 1.00 49.91 103 ASP A N 1
ATOM 757 C CA . ASP A 1 103 ? 16.767 15.847 -14.396 1.00 49.91 103 ASP A CA 1
ATOM 758 C C . ASP A 1 103 ? 16.241 14.433 -14.245 1.00 49.91 103 ASP A C 1
ATOM 760 O O . ASP A 1 103 ? 15.211 14.170 -13.619 1.00 49.91 103 ASP A O 1
ATOM 764 N N . ILE A 1 104 ? 16.908 13.518 -14.934 1.00 51.03 104 ILE A N 1
ATOM 765 C CA . ILE A 1 104 ? 16.559 12.133 -14.838 1.00 51.03 104 ILE A CA 1
ATOM 766 C C . ILE A 1 104 ? 16.944 11.857 -13.396 1.00 51.03 104 ILE A C 1
ATOM 768 O O . ILE A 1 104 ? 18.056 12.167 -12.957 1.00 51.03 104 ILE A O 1
ATOM 772 N N . GLU A 1 105 ? 16.037 11.250 -12.654 1.00 50.59 105 GLU A N 1
ATOM 773 C CA . GLU A 1 105 ? 16.386 10.352 -11.565 1.00 50.59 105 GLU A CA 1
ATOM 774 C C . GLU A 1 105 ? 17.306 9.220 -12.109 1.00 50.59 105 GLU A C 1
ATOM 776 O O . GLU A 1 105 ? 17.041 8.044 -11.898 1.00 50.59 105 GLU A O 1
ATOM 781 N N . GLU A 1 106 ? 18.380 9.538 -12.855 1.00 45.94 106 GLU A N 1
ATOM 782 C CA . GLU A 1 106 ? 19.314 8.624 -13.530 1.00 45.94 106 GLU A CA 1
ATOM 783 C C . GLU A 1 106 ? 20.107 7.810 -12.509 1.00 45.94 106 GLU A C 1
ATOM 785 O O . GLU A 1 106 ? 20.750 6.825 -12.852 1.00 45.94 106 GLU A O 1
ATOM 790 N N . SER A 1 107 ? 20.007 8.198 -11.238 1.00 51.22 107 SER A N 1
ATOM 791 C CA . SER A 1 107 ? 20.699 7.581 -10.120 1.00 51.22 107 SER A CA 1
ATOM 792 C C . SER A 1 107 ? 19.830 7.520 -8.866 1.00 51.22 107 SER A C 1
ATOM 794 O O . SER A 1 107 ? 20.381 7.535 -7.767 1.00 51.22 107 SER A O 1
ATOM 796 N N . ARG A 1 108 ? 18.488 7.467 -8.959 1.00 61.94 108 ARG A N 1
ATOM 797 C CA . ARG A 1 108 ? 17.761 6.966 -7.783 1.00 61.94 108 ARG A CA 1
ATOM 798 C C . ARG A 1 108 ? 18.051 5.485 -7.686 1.00 61.94 108 ARG A C 1
ATOM 800 O O . ARG A 1 108 ? 17.661 4.696 -8.545 1.00 61.94 108 ARG A O 1
ATOM 807 N N . GLU A 1 109 ? 18.818 5.132 -6.662 1.00 81.56 109 GLU A N 1
ATOM 808 C CA . GLU A 1 109 ? 19.115 3.746 -6.356 1.00 81.56 109 GLU A CA 1
ATOM 809 C C . GLU A 1 109 ? 17.781 2.993 -6.310 1.00 81.56 109 GLU A C 1
ATOM 811 O O . GLU A 1 109 ? 16.866 3.444 -5.617 1.00 81.56 109 GLU A O 1
ATOM 816 N N . PRO A 1 110 ? 17.634 1.855 -7.016 1.00 85.81 110 PRO A N 1
ATOM 817 C CA . PRO A 1 110 ? 16.377 1.105 -7.048 1.00 85.81 110 PRO A CA 1
ATOM 818 C C . PRO A 1 110 ? 15.820 0.805 -5.652 1.00 85.81 110 PRO A C 1
ATOM 820 O O . PRO A 1 110 ? 14.631 0.564 -5.488 1.00 85.81 110 PRO A O 1
ATOM 823 N N . GLN A 1 111 ? 16.701 0.800 -4.650 1.00 87.88 111 GLN A N 1
ATOM 824 C CA . GLN A 1 111 ? 16.377 0.615 -3.244 1.00 87.88 111 GLN A CA 1
ATOM 825 C C . GLN A 1 111 ? 15.651 1.816 -2.648 1.00 87.88 111 GLN A C 1
ATOM 827 O O . GLN A 1 111 ? 14.618 1.609 -2.028 1.00 87.88 111 GLN A O 1
ATOM 832 N N . VAL A 1 112 ? 16.113 3.038 -2.922 1.00 89.06 112 VAL A N 1
ATOM 833 C CA . VAL A 1 112 ? 15.423 4.262 -2.499 1.00 89.06 112 VAL A CA 1
ATOM 834 C C . VAL A 1 112 ? 14.031 4.311 -3.124 1.00 89.06 112 VAL A C 1
ATOM 836 O O . VAL A 1 112 ? 13.056 4.544 -2.419 1.00 89.06 112 VAL A O 1
ATOM 839 N N . GLU A 1 113 ? 13.903 3.999 -4.421 1.00 90.19 113 GLU A N 1
ATOM 840 C CA . GLU A 1 113 ? 12.582 3.979 -5.062 1.00 90.19 113 GLU A CA 1
ATOM 841 C C . GLU A 1 113 ? 11.673 2.886 -4.467 1.00 90.19 113 GLU A C 1
ATOM 843 O O . GLU A 1 113 ? 10.484 3.121 -4.245 1.00 90.19 113 GLU A O 1
ATOM 848 N N . ALA A 1 114 ? 12.214 1.699 -4.168 1.00 91.81 114 ALA A N 1
ATOM 849 C CA . ALA A 1 114 ? 11.458 0.641 -3.502 1.00 91.81 114 ALA A CA 1
ATOM 850 C C . ALA A 1 114 ? 10.985 1.074 -2.102 1.00 91.81 114 ALA A C 1
ATOM 852 O O . ALA A 1 114 ? 9.812 0.893 -1.782 1.00 91.81 114 ALA A O 1
ATOM 853 N N . GLU A 1 115 ? 11.845 1.711 -1.305 1.00 91.50 115 GLU A N 1
ATOM 854 C CA . GLU A 1 115 ? 11.496 2.242 0.018 1.00 91.50 115 GLU A CA 1
ATOM 855 C C . GLU A 1 115 ? 10.420 3.336 -0.067 1.00 91.50 115 GLU A C 1
ATOM 857 O O . GLU A 1 115 ? 9.465 3.319 0.711 1.00 91.50 115 GLU A O 1
ATOM 862 N N . GLU A 1 116 ? 10.512 4.250 -1.039 1.00 91.25 116 GLU A N 1
ATOM 863 C CA . GLU A 1 116 ? 9.483 5.267 -1.305 1.00 91.25 116 GLU A CA 1
ATOM 864 C C . GLU A 1 116 ? 8.139 4.628 -1.692 1.00 91.25 116 GLU A C 1
ATOM 866 O O . GLU A 1 116 ? 7.074 5.073 -1.244 1.00 91.25 116 GLU A O 1
ATOM 871 N N . ILE A 1 117 ? 8.169 3.566 -2.507 1.00 93.56 117 ILE A N 1
ATOM 872 C CA . ILE A 1 117 ? 6.977 2.802 -2.889 1.00 93.56 117 ILE A CA 1
ATOM 873 C C . ILE A 1 117 ? 6.367 2.112 -1.665 1.00 93.56 117 ILE A C 1
ATOM 875 O O . ILE A 1 117 ? 5.145 2.147 -1.501 1.00 93.56 117 ILE A O 1
ATOM 879 N N . GLU A 1 118 ? 7.181 1.522 -0.789 1.00 92.94 118 GLU A N 1
ATOM 880 C CA . GLU A 1 118 ? 6.702 0.898 0.444 1.00 92.94 118 GLU A CA 1
ATOM 881 C C . GLU A 1 118 ? 6.070 1.904 1.402 1.00 92.94 118 GLU A C 1
ATOM 883 O O . GLU A 1 118 ? 4.962 1.680 1.893 1.00 92.94 118 GLU A O 1
ATOM 888 N N . GLN A 1 119 ? 6.725 3.041 1.632 1.00 92.12 119 GLN A N 1
ATOM 889 C CA . GLN A 1 119 ? 6.170 4.113 2.457 1.00 92.12 119 GLN A CA 1
ATOM 890 C C . GLN A 1 119 ? 4.839 4.600 1.879 1.00 92.12 119 GLN A C 1
ATOM 892 O O . GLN A 1 119 ? 3.825 4.619 2.578 1.00 92.12 119 GLN A O 1
ATOM 897 N N . SER A 1 120 ? 4.803 4.889 0.575 1.00 91.88 120 SER A N 1
ATOM 898 C CA . SER A 1 120 ? 3.583 5.297 -0.127 1.00 91.88 120 SER A CA 1
ATOM 899 C C . SER A 1 120 ? 2.478 4.246 -0.020 1.00 91.88 120 SER A C 1
ATOM 901 O O . SER A 1 120 ? 1.309 4.591 0.145 1.00 91.88 120 SER A O 1
ATOM 903 N N . TRP A 1 121 ? 2.819 2.957 -0.070 1.00 92.75 121 TRP A N 1
ATOM 904 C CA . TRP A 1 121 ? 1.864 1.860 0.064 1.00 92.75 121 TRP A CA 1
ATOM 905 C C . TRP A 1 121 ? 1.198 1.822 1.441 1.00 92.75 121 TRP A C 1
ATOM 907 O O . TRP A 1 121 ? -0.022 1.639 1.529 1.00 92.75 121 TRP A O 1
ATOM 917 N N . TYR A 1 122 ? 1.988 2.003 2.502 1.00 90.81 122 TYR A N 1
ATOM 918 C CA . TYR A 1 122 ? 1.502 2.009 3.881 1.00 90.81 122 TYR A CA 1
ATOM 919 C C . TYR A 1 122 ? 0.784 3.306 4.259 1.00 90.81 122 TYR A C 1
ATOM 921 O O . TYR A 1 122 ? -0.072 3.279 5.140 1.00 90.81 122 TYR A O 1
ATOM 929 N N . LEU A 1 123 ? 1.091 4.421 3.598 1.00 89.19 123 LEU A N 1
ATOM 930 C CA . LEU A 1 123 ? 0.404 5.700 3.797 1.00 89.19 123 LEU A CA 1
ATOM 931 C C . LEU A 1 123 ? -0.848 5.857 2.922 1.00 89.19 123 LEU A C 1
ATOM 933 O O . LEU A 1 123 ? -1.702 6.689 3.213 1.00 89.19 123 LEU A O 1
ATOM 937 N N . SER A 1 124 ? -0.996 5.039 1.879 1.00 87.38 124 SER A N 1
ATOM 938 C CA . SER A 1 124 ? -2.201 5.016 1.047 1.00 87.38 124 SER A CA 1
ATOM 939 C C . SER A 1 124 ? -3.402 4.466 1.813 1.00 87.38 124 SER A C 1
ATOM 941 O O . SER A 1 124 ? -3.285 3.430 2.470 1.00 87.38 124 SER A O 1
ATOM 943 N N . GLY A 1 125 ? -4.565 5.099 1.638 1.00 83.81 125 GLY A N 1
ATOM 944 C CA . GLY A 1 125 ? -5.844 4.600 2.153 1.00 83.81 125 GLY A CA 1
ATOM 945 C C . GLY A 1 125 ? -6.196 3.195 1.650 1.00 83.81 125 GLY A C 1
ATOM 946 O O . GLY A 1 125 ? -5.615 2.697 0.676 1.00 83.81 125 GLY A O 1
ATOM 947 N N . ALA A 1 126 ? -7.139 2.537 2.321 1.00 82.25 126 ALA A N 1
ATOM 948 C CA . ALA A 1 126 ? -7.614 1.214 1.938 1.00 82.25 126 ALA A CA 1
ATOM 949 C C . ALA A 1 126 ? -8.197 1.193 0.518 1.00 82.25 126 ALA A C 1
ATOM 951 O O . ALA A 1 126 ? -8.918 2.093 0.086 1.00 82.25 126 ALA A O 1
ATOM 952 N N . ALA A 1 127 ? -7.904 0.109 -0.201 1.00 84.00 127 ALA A N 1
ATOM 953 C CA . ALA A 1 127 ? -8.704 -0.272 -1.353 1.00 84.00 127 ALA A CA 1
ATOM 954 C C . ALA A 1 127 ? -10.008 -0.940 -0.867 1.00 84.00 127 ALA A C 1
ATOM 956 O O . ALA A 1 127 ? -10.065 -1.417 0.276 1.00 84.00 127 ALA A O 1
ATOM 957 N N . PRO A 1 128 ? -11.040 -1.017 -1.728 1.00 82.00 128 PRO A N 1
ATOM 958 C CA . PRO A 1 128 ? -12.205 -1.862 -1.487 1.00 82.00 128 PRO A CA 1
ATOM 959 C C . PRO A 1 128 ? -11.796 -3.278 -1.067 1.00 82.00 128 PRO A C 1
ATOM 961 O O . PRO A 1 128 ? -10.818 -3.830 -1.585 1.00 82.00 128 PRO A O 1
ATOM 964 N N . SER A 1 129 ? -12.526 -3.857 -0.113 1.00 78.69 129 SER A N 1
ATOM 965 C CA . SER A 1 129 ? -12.183 -5.140 0.516 1.00 78.69 129 SER A CA 1
ATOM 966 C C . SER A 1 129 ? -12.028 -6.284 -0.494 1.00 78.69 129 SER A C 1
ATOM 968 O O . SER A 1 129 ? -11.144 -7.124 -0.327 1.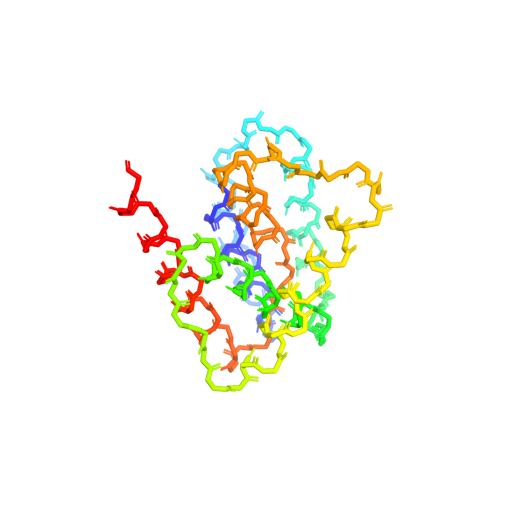00 78.69 129 SER A O 1
ATOM 970 N N . ASP A 1 130 ? -12.792 -6.268 -1.592 1.00 81.81 130 ASP A N 1
ATOM 971 C CA . ASP A 1 130 ? -12.702 -7.244 -2.683 1.00 81.81 130 ASP A CA 1
ATOM 972 C C . ASP A 1 130 ? -11.369 -7.185 -3.456 1.00 81.81 130 ASP A C 1
ATOM 974 O O . ASP A 1 130 ? -10.924 -8.192 -4.012 1.00 81.81 130 ASP A O 1
ATOM 978 N N . GLN A 1 131 ? -10.690 -6.034 -3.455 1.00 85.06 131 GLN A N 1
ATOM 979 C CA . GLN A 1 131 ? -9.441 -5.815 -4.195 1.00 85.06 131 GLN A CA 1
ATOM 980 C C . GLN A 1 131 ? -8.199 -5.818 -3.307 1.00 85.06 131 GLN A C 1
ATOM 982 O O . GLN A 1 131 ? -7.103 -6.099 -3.802 1.00 85.06 131 GLN A O 1
ATOM 987 N N . THR A 1 132 ? -8.347 -5.550 -2.007 1.00 85.38 132 THR A N 1
ATOM 988 C CA . THR A 1 132 ? -7.225 -5.479 -1.061 1.00 85.38 132 THR A CA 1
ATOM 989 C C . THR A 1 132 ? -6.374 -6.743 -1.083 1.00 85.38 132 THR A C 1
ATOM 991 O O . THR A 1 132 ? -5.173 -6.643 -1.318 1.00 85.38 132 THR A O 1
ATOM 994 N N . ALA A 1 133 ? -6.973 -7.933 -0.977 1.00 86.38 133 ALA A N 1
ATOM 995 C CA . ALA A 1 133 ? -6.216 -9.189 -0.974 1.00 86.38 133 ALA A CA 1
ATOM 996 C C . ALA A 1 133 ? -5.400 -9.401 -2.267 1.00 86.38 133 ALA A C 1
ATOM 998 O O . ALA A 1 133 ? -4.238 -9.814 -2.225 1.00 86.38 133 ALA A O 1
ATOM 999 N N . ARG A 1 134 ? -5.981 -9.065 -3.431 1.00 90.44 134 ARG A N 1
ATOM 1000 C CA . ARG A 1 134 ? -5.297 -9.153 -4.734 1.00 90.44 134 ARG A CA 1
ATOM 1001 C C . ARG A 1 134 ? -4.110 -8.193 -4.795 1.00 90.44 134 ARG A C 1
ATOM 1003 O O . ARG A 1 134 ? -3.040 -8.566 -5.278 1.00 90.44 134 ARG A O 1
ATOM 1010 N N . LEU A 1 135 ? -4.296 -6.958 -4.337 1.00 91.31 135 LEU A N 1
ATOM 1011 C CA . LEU A 1 135 ? -3.261 -5.929 -4.362 1.00 91.31 135 LEU A CA 1
ATOM 1012 C C . LEU A 1 135 ? -2.141 -6.228 -3.361 1.00 91.31 135 LEU A C 1
ATOM 1014 O O . LEU A 1 135 ? -0.972 -6.121 -3.718 1.00 91.31 135 LEU A O 1
ATOM 1018 N N . GLU A 1 136 ? -2.469 -6.686 -2.154 1.00 90.94 136 GLU A N 1
ATOM 1019 C CA . GLU A 1 136 ? -1.481 -7.119 -1.162 1.00 90.94 136 GLU A CA 1
ATOM 1020 C C . GLU A 1 136 ? -0.630 -8.283 -1.664 1.00 90.94 136 GLU A C 1
ATOM 1022 O O . GLU A 1 136 ? 0.591 -8.275 -1.497 1.00 90.94 136 GLU A O 1
ATOM 1027 N N . GLN A 1 137 ? -1.246 -9.268 -2.325 1.00 91.75 137 GLN A N 1
ATOM 1028 C CA . GLN A 1 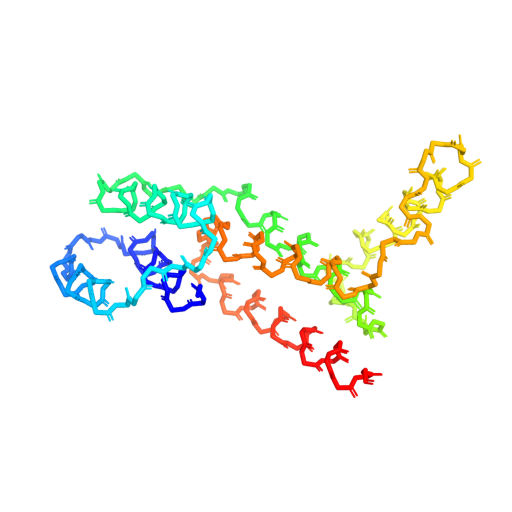137 ? -0.514 -10.387 -2.909 1.00 91.75 137 GLN A CA 1
ATOM 1029 C C . GLN A 1 137 ? 0.472 -9.914 -3.984 1.00 91.75 137 GLN A C 1
ATOM 1031 O O . GLN A 1 137 ? 1.627 -10.348 -3.993 1.00 91.75 137 GLN A O 1
ATOM 1036 N N . ARG A 1 138 ? 0.032 -9.022 -4.884 1.00 94.06 138 ARG A N 1
ATOM 1037 C CA . ARG A 1 138 ? 0.894 -8.443 -5.928 1.00 94.06 138 ARG A CA 1
ATOM 1038 C C . ARG A 1 138 ? 2.064 -7.683 -5.323 1.00 94.06 138 ARG A C 1
ATOM 1040 O O . ARG A 1 138 ? 3.208 -7.943 -5.685 1.00 94.06 138 ARG A O 1
ATOM 1047 N N . PHE A 1 139 ? 1.767 -6.797 -4.379 1.00 94.19 139 PHE A N 1
ATOM 1048 C CA . PHE A 1 139 ? 2.758 -5.982 -3.698 1.00 94.19 139 PHE A CA 1
ATOM 1049 C C . PHE A 1 139 ? 3.797 -6.848 -2.980 1.00 94.19 139 PHE A C 1
ATOM 1051 O O . PHE A 1 139 ? 4.991 -6.715 -3.233 1.00 94.19 139 PHE A O 1
ATOM 1058 N N . ARG A 1 140 ? 3.352 -7.821 -2.173 1.00 92.81 140 ARG A N 1
ATOM 1059 C CA . ARG A 1 140 ? 4.242 -8.740 -1.450 1.00 92.81 140 ARG A CA 1
ATOM 1060 C C . ARG A 1 140 ? 5.147 -9.528 -2.393 1.00 92.81 140 ARG A C 1
ATOM 1062 O O . ARG A 1 140 ? 6.339 -9.633 -2.125 1.00 92.81 140 ARG A O 1
ATOM 1069 N N . LYS A 1 141 ? 4.597 -10.066 -3.486 1.00 94.31 141 LYS A N 1
ATOM 1070 C CA . LYS A 1 141 ? 5.373 -10.814 -4.486 1.00 94.31 141 LYS A CA 1
ATOM 1071 C C . LYS A 1 141 ? 6.443 -9.934 -5.139 1.00 94.31 141 LYS A C 1
ATOM 1073 O O . LYS A 1 141 ? 7.555 -10.401 -5.366 1.00 94.31 141 LYS A O 1
ATOM 1078 N N . ALA A 1 142 ? 6.111 -8.681 -5.445 1.00 94.06 142 ALA A N 1
ATOM 1079 C CA . ALA A 1 142 ? 7.048 -7.735 -6.036 1.00 94.06 142 ALA A CA 1
ATOM 1080 C C . ALA A 1 142 ? 8.150 -7.317 -5.044 1.00 94.06 142 ALA A C 1
ATOM 1082 O O . ALA A 1 142 ? 9.318 -7.348 -5.422 1.00 94.06 142 ALA A O 1
ATOM 1083 N N . CYS A 1 143 ? 7.809 -7.032 -3.777 1.00 93.00 143 CYS A N 1
ATOM 1084 C CA . CYS A 1 143 ? 8.790 -6.803 -2.706 1.00 93.00 143 CYS A CA 1
ATOM 1085 C C . CYS A 1 143 ? 9.746 -7.994 -2.578 1.00 93.00 143 CYS A C 1
ATOM 1087 O O . CYS A 1 143 ? 10.959 -7.827 -2.626 1.00 93.00 143 CYS A O 1
ATOM 1089 N N . GLU A 1 144 ? 9.206 -9.207 -2.445 1.00 93.94 144 GLU A N 1
ATOM 1090 C CA . GLU A 1 144 ? 10.007 -10.423 -2.288 1.00 93.94 144 GLU A CA 1
ATOM 1091 C C . GLU A 1 144 ? 10.963 -10.622 -3.470 1.00 93.94 144 GLU A C 1
ATOM 1093 O O . GLU A 1 144 ? 12.159 -10.812 -3.269 1.00 93.94 144 GLU A O 1
ATOM 1098 N N . ALA A 1 145 ? 10.466 -10.502 -4.703 1.00 93.50 145 ALA A N 1
ATOM 1099 C CA . ALA A 1 145 ? 11.298 -10.621 -5.896 1.00 93.50 145 ALA A CA 1
ATOM 1100 C C . ALA A 1 145 ? 12.389 -9.540 -5.974 1.00 93.50 145 ALA A C 1
ATOM 1102 O O . ALA A 1 145 ? 13.500 -9.826 -6.418 1.00 93.50 145 ALA A O 1
ATOM 1103 N N . PHE A 1 146 ? 12.0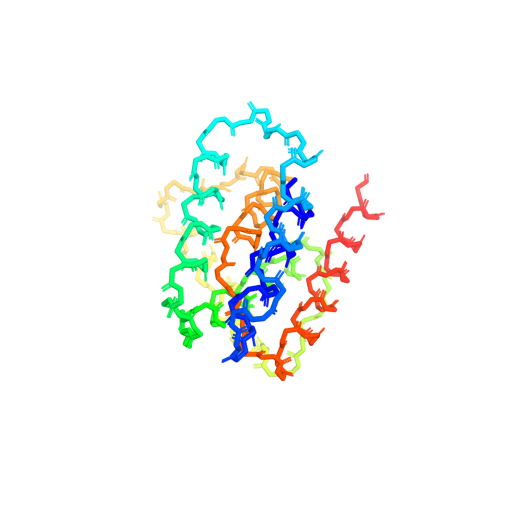90 -8.314 -5.538 1.00 93.88 146 PHE A N 1
ATOM 1104 C CA . PHE A 1 146 ? 13.060 -7.225 -5.490 1.00 93.88 146 PHE A CA 1
ATOM 1105 C C . PHE A 1 146 ? 14.175 -7.501 -4.470 1.00 93.88 146 PHE A C 1
ATOM 1107 O O . PHE A 1 146 ? 15.353 -7.440 -4.820 1.00 93.88 146 PHE A O 1
ATOM 1114 N N . TYR A 1 147 ? 13.817 -7.866 -3.235 1.00 90.75 147 TYR A N 1
ATOM 1115 C CA . TYR A 1 147 ? 14.785 -8.096 -2.159 1.00 90.75 147 TYR A CA 1
ATOM 1116 C C . TYR A 1 147 ? 15.571 -9.404 -2.297 1.00 90.75 147 TYR A C 1
ATOM 1118 O O . TYR A 1 147 ? 16.701 -9.463 -1.830 1.00 90.75 147 TYR A O 1
ATOM 1126 N N . LEU A 1 148 ? 15.030 -10.432 -2.963 1.00 90.81 148 LEU A N 1
ATOM 1127 C CA . LEU A 1 148 ? 15.768 -11.670 -3.270 1.00 90.81 148 LEU A CA 1
ATOM 1128 C C . LEU A 1 148 ? 16.834 -11.493 -4.357 1.00 90.81 148 LEU A C 1
ATOM 1130 O O . LEU A 1 148 ? 17.722 -12.331 -4.493 1.00 90.81 148 LEU A O 1
ATOM 1134 N N . ARG A 1 149 ? 16.713 -10.449 -5.180 1.00 77.69 149 ARG A N 1
ATOM 1135 C CA . ARG A 1 149 ? 17.619 -10.181 -6.301 1.00 77.69 149 ARG A CA 1
ATOM 1136 C C . ARG A 1 149 ? 18.814 -9.302 -5.906 1.00 77.69 149 ARG A C 1
ATOM 1138 O O . ARG A 1 149 ? 19.727 -9.147 -6.717 1.00 77.69 149 ARG A O 1
ATOM 1145 N N . LYS A 1 150 ? 18.782 -8.712 -4.711 1.00 58.09 150 LYS A N 1
ATOM 1146 C CA . LYS A 1 150 ? 19.836 -7.857 -4.158 1.00 58.09 150 LYS A CA 1
ATOM 1147 C C . LYS A 1 150 ? 20.876 -8.696 -3.420 1.00 58.09 150 LYS A C 1
ATOM 1149 O O . LYS A 1 150 ? 22.071 -8.359 -3.559 1.00 58.09 150 LYS A O 1
#